Protein AF-A0A832X0U5-F1 (afdb_monomer_lite)

Sequence (126 aa):
MTDQKIIDTRSSFHELLNHVFSQNKELYLEYGKIEYPHLKTYFLESNYPEDYDLSRNIPKEYKLYKSNEEDFYRLANKENKNAGFLDTSRGRIWQFFSLEKSEKSDSFVKKWADNTINLDRCWQSN

pLDDT: mean 81.84, std 12.56, range [37.88, 94.44]

Radius of gyration: 14.13 Å; chains: 1; bounding box: 37×26×37 Å

Secondary structure (DSSP, 8-state):
---PPPP-SHHHHHHHHHHHHTT-HHHHHHS---SS---EEEEEEE---TT--TTTT--TT-EEEE-SSTTEEEEE-SS-TTSEEEE-TTTTEEEEEE-S-HHHHHHHHHHHHHTSTTEEEEE---

Foldseek 3Di:
DQPADADQDVVSVVVVLCCLVVVPPVVCVNNACLVDSDKFKWKKFAPDDPPDDPQPQQPPQWGWAHGPDRQKIAIDGPRGSRQWMWGCPVPRIIMIIGSDDPVVVVVRLVSSQVRDPRIDIDHDDD

Structure (mmCIF, N/CA/C/O backbone):
data_AF-A0A832X0U5-F1
#
_entry.id   AF-A0A832X0U5-F1
#
loop_
_atom_site.group_PDB
_atom_site.id
_atom_site.type_symbol
_atom_site.label_atom_id
_atom_site.label_alt_id
_atom_site.label_comp_id
_atom_site.label_asym_id
_atom_site.label_entity_id
_atom_site.label_seq_id
_atom_site.pdbx_PDB_ins_code
_atom_site.Cartn_x
_atom_site.Cartn_y
_atom_site.Cartn_z
_atom_site.occupancy
_atom_site.B_iso_or_equiv
_atom_site.auth_seq_id
_atom_site.auth_comp_id
_atom_site.auth_asym_id
_atom_site.auth_atom_id
_atom_site.pdbx_PDB_model_num
ATOM 1 N N . MET A 1 1 ? -8.446 5.716 23.632 1.00 45.25 1 MET A N 1
ATOM 2 C CA . MET A 1 1 ? -8.236 5.530 22.181 1.00 45.25 1 MET A CA 1
ATOM 3 C C . MET A 1 1 ? -8.262 4.039 21.943 1.00 45.25 1 MET A C 1
ATOM 5 O O . MET A 1 1 ? -7.455 3.353 22.550 1.00 45.25 1 MET A O 1
ATOM 9 N N . THR A 1 2 ? -9.231 3.532 21.188 1.00 56.22 2 THR A N 1
ATOM 10 C CA . THR A 1 2 ? -9.264 2.114 20.814 1.00 56.22 2 THR A CA 1
ATOM 11 C C . THR A 1 2 ? -8.084 1.861 19.883 1.00 56.22 2 THR A C 1
ATOM 13 O O . THR A 1 2 ? -7.911 2.594 18.907 1.00 56.22 2 THR A O 1
ATOM 16 N N . ASP A 1 3 ? -7.228 0.900 20.215 1.00 72.12 3 ASP A N 1
ATOM 17 C CA . ASP A 1 3 ? -6.118 0.538 19.344 1.00 72.12 3 ASP A CA 1
ATOM 18 C C . ASP A 1 3 ? -6.672 -0.087 18.066 1.00 72.12 3 ASP A C 1
ATOM 20 O O . ASP A 1 3 ? -7.282 -1.151 18.096 1.00 72.12 3 ASP A O 1
ATOM 24 N N . GLN A 1 4 ? -6.481 0.601 16.940 1.00 78.44 4 GLN A N 1
ATOM 25 C CA . GLN A 1 4 ? -6.892 0.104 15.631 1.00 78.44 4 GLN A CA 1
ATOM 26 C C . GLN A 1 4 ? -6.233 -1.253 15.357 1.00 78.44 4 GLN A C 1
ATOM 28 O O . GLN A 1 4 ? -4.999 -1.356 15.412 1.00 78.44 4 GLN A O 1
ATOM 33 N N . LYS A 1 5 ? -7.052 -2.258 15.027 1.00 86.75 5 LYS A N 1
ATOM 34 C CA . LYS A 1 5 ? -6.592 -3.592 14.627 1.00 86.75 5 LYS A CA 1
ATOM 35 C C . LYS A 1 5 ? -5.702 -3.505 13.391 1.00 86.75 5 LYS A C 1
ATOM 37 O O . LYS A 1 5 ? -6.055 -2.860 12.402 1.00 86.75 5 LYS A O 1
ATOM 42 N N . ILE A 1 6 ? -4.543 -4.153 13.451 1.00 89.12 6 ILE A N 1
ATOM 43 C CA . ILE A 1 6 ? -3.630 -4.265 12.313 1.00 89.12 6 ILE A CA 1
ATOM 44 C C . ILE A 1 6 ? -4.097 -5.401 11.411 1.00 89.12 6 ILE A C 1
ATOM 46 O O . ILE A 1 6 ? -4.405 -6.487 11.893 1.00 89.12 6 ILE A O 1
ATOM 50 N N . ILE A 1 7 ? -4.131 -5.138 10.107 1.00 89.75 7 ILE A N 1
ATOM 51 C CA . ILE A 1 7 ? -4.424 -6.142 9.085 1.00 89.75 7 ILE A CA 1
ATOM 52 C C . ILE A 1 7 ? -3.112 -6.561 8.429 1.00 89.75 7 ILE A C 1
ATOM 54 O O . ILE A 1 7 ? -2.410 -5.740 7.844 1.00 89.75 7 ILE A O 1
ATOM 58 N N . ASP A 1 8 ? -2.786 -7.839 8.532 1.00 91.44 8 ASP A N 1
ATOM 59 C CA . ASP A 1 8 ? -1.500 -8.412 8.132 1.00 91.44 8 ASP A CA 1
ATOM 60 C C . ASP A 1 8 ? -1.646 -9.688 7.282 1.00 91.44 8 ASP A C 1
ATOM 62 O O . ASP A 1 8 ? -0.664 -10.388 7.048 1.00 91.44 8 ASP A O 1
ATOM 66 N N . THR A 1 9 ? -2.851 -9.982 6.789 1.00 93.06 9 THR A N 1
ATOM 67 C CA . THR A 1 9 ? -3.132 -11.087 5.857 1.00 93.06 9 THR A CA 1
ATOM 68 C C . THR A 1 9 ? -4.183 -10.663 4.830 1.00 93.06 9 THR A C 1
ATOM 70 O O . THR A 1 9 ? -4.995 -9.766 5.093 1.00 93.06 9 THR A O 1
ATOM 73 N N . ARG A 1 10 ? -4.214 -11.328 3.667 1.00 92.75 10 ARG A N 1
ATOM 74 C CA . ARG A 1 10 ? -5.273 -11.154 2.659 1.00 92.75 10 ARG A CA 1
ATOM 75 C C . ARG A 1 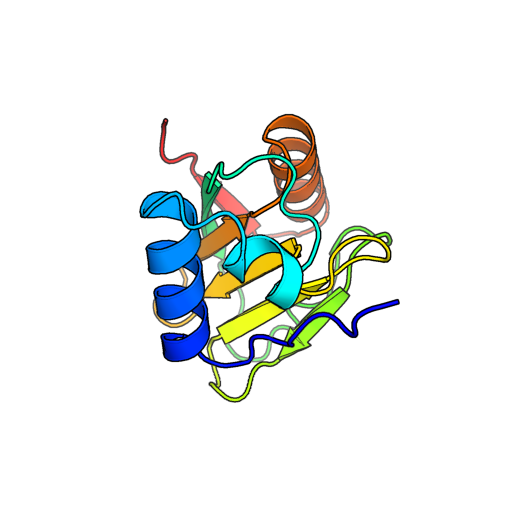10 ? -6.634 -11.578 3.205 1.00 92.75 10 ARG A C 1
ATOM 77 O O . ARG A 1 10 ? -7.636 -10.952 2.876 1.00 92.75 10 ARG A O 1
ATOM 84 N N . SER A 1 11 ? -6.682 -12.599 4.066 1.00 92.75 11 SER A N 1
ATOM 85 C CA . SER A 1 11 ? -7.928 -13.037 4.714 1.00 92.75 11 SER A CA 1
ATOM 86 C C . SER A 1 11 ? -8.523 -11.928 5.582 1.00 92.75 11 SER A C 1
ATOM 88 O O . SER A 1 11 ? -9.667 -11.533 5.371 1.00 92.75 11 SER A O 1
ATOM 90 N N . SER A 1 12 ? -7.722 -11.349 6.481 1.00 90.94 12 SER A N 1
ATOM 91 C CA . SER A 1 12 ? -8.145 -10.233 7.335 1.00 90.94 12 SER A CA 1
ATOM 92 C C . SER A 1 12 ? -8.528 -8.988 6.520 1.00 90.94 12 SER A C 1
ATOM 94 O O . SER A 1 12 ? -9.407 -8.224 6.919 1.00 90.94 12 SER A O 1
ATOM 96 N N . PHE A 1 13 ? -7.889 -8.771 5.364 1.00 90.69 13 PHE A N 1
ATOM 97 C CA . PHE A 1 13 ? -8.279 -7.721 4.421 1.00 90.69 13 PHE A CA 1
ATOM 98 C C . PHE A 1 13 ? -9.641 -8.002 3.767 1.00 90.69 13 PHE A C 1
ATOM 100 O O . PHE A 1 13 ? -10.482 -7.107 3.715 1.00 90.69 13 PHE A O 1
ATOM 107 N N . HIS A 1 14 ? -9.909 -9.230 3.316 1.00 89.19 14 HIS A N 1
ATOM 108 C CA . HIS A 1 14 ? -11.221 -9.597 2.775 1.00 89.19 14 HIS A CA 1
ATOM 109 C C . HIS A 1 14 ? -12.333 -9.494 3.824 1.00 89.19 14 HIS A C 1
ATOM 111 O O . HIS A 1 14 ? -13.423 -9.021 3.507 1.00 89.19 14 HIS A O 1
ATOM 117 N N . GLU A 1 15 ? -12.061 -9.876 5.074 1.00 87.56 15 GLU A N 1
ATOM 118 C CA . GLU A 1 15 ? -12.979 -9.652 6.197 1.00 87.56 15 GLU A CA 1
ATOM 119 C C . GLU A 1 15 ? -13.303 -8.165 6.352 1.00 87.56 15 GLU A C 1
ATOM 121 O O . GLU A 1 15 ? -14.477 -7.794 6.385 1.00 87.56 15 GLU A O 1
ATOM 126 N N . LEU A 1 16 ? -12.282 -7.297 6.344 1.00 85.81 16 LEU A N 1
ATOM 127 C CA . LEU A 1 16 ? -12.492 -5.851 6.356 1.00 85.81 16 LEU A CA 1
ATOM 128 C C . LEU A 1 16 ? -13.388 -5.404 5.195 1.00 85.81 16 LEU A C 1
ATOM 130 O O . LEU A 1 16 ? -14.349 -4.677 5.432 1.00 85.81 16 LEU A O 1
ATOM 134 N N . LEU A 1 17 ? -13.094 -5.813 3.956 1.00 84.19 17 LEU A N 1
ATOM 135 C CA . LEU A 1 17 ? -13.897 -5.418 2.795 1.00 84.19 17 LEU A CA 1
ATOM 136 C C . LEU A 1 17 ? -15.356 -5.855 2.943 1.00 84.19 17 LEU A C 1
ATOM 138 O O . LEU A 1 17 ? -16.262 -5.053 2.717 1.00 84.19 17 LEU A O 1
ATOM 142 N N . ASN A 1 18 ? -15.592 -7.090 3.387 1.00 82.69 18 ASN A N 1
ATOM 143 C CA . ASN A 1 18 ? -16.936 -7.588 3.660 1.00 82.69 18 ASN A CA 1
ATOM 144 C C . ASN A 1 18 ? -17.646 -6.724 4.709 1.00 82.69 18 ASN A C 1
ATOM 146 O O . ASN A 1 18 ? -18.827 -6.417 4.554 1.00 82.69 18 ASN A O 1
ATOM 150 N N . HIS A 1 19 ? -16.950 -6.274 5.752 1.00 78.44 19 HIS A N 1
ATOM 151 C CA . HIS A 1 19 ? -17.523 -5.387 6.768 1.00 78.44 19 HIS A CA 1
ATOM 152 C C . HIS A 1 19 ? -17.818 -3.979 6.237 1.00 78.44 19 HIS A C 1
ATOM 154 O O . HIS A 1 19 ? -18.905 -3.450 6.476 1.00 78.44 19 HIS A O 1
ATOM 160 N N . VAL A 1 20 ? -16.895 -3.410 5.458 1.00 74.31 20 VAL A N 1
ATOM 161 C CA . VAL A 1 20 ? -17.047 -2.100 4.814 1.00 74.31 20 VAL A CA 1
ATOM 162 C C . VAL A 1 20 ? -18.252 -2.088 3.867 1.00 74.31 20 VAL A C 1
ATOM 164 O O . VAL A 1 20 ? -19.079 -1.179 3.913 1.00 74.31 20 VAL A O 1
ATOM 167 N N . PHE A 1 21 ? -18.421 -3.124 3.048 1.00 73.88 21 PHE A N 1
ATOM 168 C CA . PHE A 1 21 ? -19.532 -3.184 2.096 1.00 73.88 21 PHE A CA 1
ATOM 169 C C . PHE A 1 21 ? -20.843 -3.724 2.687 1.00 73.88 21 PHE A C 1
ATOM 171 O O . PHE A 1 21 ? -21.908 -3.432 2.147 1.00 73.88 21 PHE A O 1
ATOM 178 N N . SER A 1 22 ? -20.810 -4.430 3.824 1.00 73.75 22 SER A N 1
ATOM 179 C CA . SER A 1 22 ? -22.024 -4.875 4.538 1.00 73.75 22 SER A CA 1
ATOM 180 C C . SER A 1 22 ? -22.675 -3.792 5.410 1.00 73.75 22 SER A C 1
ATOM 182 O O . SER A 1 22 ? -23.681 -4.059 6.062 1.00 73.75 22 SER A O 1
ATOM 184 N N . GLN A 1 23 ? -22.142 -2.562 5.412 1.00 65.25 23 GLN A N 1
ATOM 185 C CA . GLN A 1 23 ? -22.641 -1.418 6.193 1.00 65.25 23 GLN A CA 1
ATOM 186 C C . GLN A 1 23 ? -22.675 -1.640 7.719 1.00 65.25 23 GLN A C 1
ATOM 188 O O . GLN A 1 23 ? -23.436 -0.973 8.428 1.00 65.25 23 GLN A O 1
ATOM 193 N N . ASN A 1 24 ? -21.834 -2.528 8.262 1.00 67.50 24 ASN A N 1
ATOM 194 C CA . ASN A 1 24 ? -21.780 -2.760 9.704 1.00 67.50 24 ASN A CA 1
ATOM 195 C C . ASN A 1 24 ? -21.002 -1.639 10.418 1.00 67.50 24 ASN A C 1
ATOM 197 O O . ASN A 1 24 ? -19.771 -1.645 10.484 1.00 67.50 24 ASN A O 1
ATOM 201 N N . LYS A 1 25 ? -21.744 -0.662 10.959 1.00 63.50 25 LYS A N 1
ATOM 202 C CA . LYS A 1 25 ? -21.165 0.551 11.552 1.00 63.50 25 LYS A CA 1
ATOM 203 C C . LYS A 1 25 ? -20.341 0.326 12.819 1.00 63.50 25 LYS A C 1
ATOM 205 O O . LYS A 1 25 ? -19.412 1.091 13.065 1.00 63.50 25 LYS A O 1
ATOM 210 N N . GLU A 1 26 ? -20.678 -0.685 13.611 1.00 64.12 26 GLU A N 1
ATOM 211 C CA . GLU A 1 26 ? -19.991 -0.976 14.874 1.00 64.12 26 GLU A CA 1
ATOM 212 C C . GLU A 1 26 ? -18.594 -1.553 14.624 1.00 64.12 26 GLU A C 1
ATOM 214 O O . GLU A 1 26 ? -17.641 -1.186 15.310 1.00 64.12 26 GLU A O 1
ATOM 219 N N . LEU A 1 27 ? -18.442 -2.357 13.568 1.00 62.84 27 LEU A N 1
ATOM 220 C CA . LEU A 1 27 ? -17.157 -2.939 13.176 1.00 62.84 27 LEU A CA 1
ATOM 221 C C . LEU A 1 27 ? -16.192 -1.913 12.563 1.00 62.84 27 LEU A C 1
ATOM 223 O O . LEU A 1 27 ? -14.981 -2.092 12.675 1.00 62.84 27 LEU A O 1
ATOM 227 N N . TYR A 1 28 ? -16.673 -0.788 12.012 1.00 62.34 28 TYR A N 1
ATOM 228 C CA . TYR A 1 28 ? -15.774 0.306 11.605 1.00 62.34 28 TYR A CA 1
ATOM 229 C C . TYR A 1 28 ? -14.916 0.801 12.767 1.00 62.34 28 TYR A C 1
ATOM 231 O O . TYR A 1 28 ? -13.760 1.153 12.573 1.00 62.34 28 TYR A O 1
ATOM 239 N N . LEU A 1 29 ? -15.451 0.809 13.989 1.00 64.81 29 LEU A N 1
ATOM 240 C CA . LEU A 1 29 ? -14.722 1.322 15.145 1.00 64.81 29 LEU A CA 1
ATOM 241 C C . LEU A 1 29 ? -13.531 0.427 15.534 1.00 64.81 29 LEU A C 1
ATOM 243 O O . LEU A 1 29 ? -12.533 0.953 16.023 1.00 64.81 29 LEU A O 1
ATOM 247 N N . GLU A 1 30 ? -13.596 -0.885 15.273 1.00 70.81 30 GLU A N 1
ATOM 248 C CA . GLU A 1 30 ? -12.492 -1.838 15.509 1.00 70.81 30 GLU A CA 1
ATOM 249 C C . GLU A 1 30 ? -11.319 -1.593 14.546 1.00 70.81 30 GLU A C 1
ATOM 251 O O . GLU A 1 30 ? -10.145 -1.606 14.931 1.00 70.81 30 GLU A O 1
ATOM 256 N N . TYR A 1 31 ? -11.645 -1.308 13.285 1.00 68.38 31 TYR A N 1
ATOM 257 C CA . TYR A 1 31 ? -10.672 -1.099 12.216 1.00 68.38 31 TYR A CA 1
ATOM 258 C C . TYR A 1 31 ? -10.280 0.367 12.017 1.00 68.38 31 TYR A C 1
ATOM 260 O O . TYR A 1 31 ? -9.529 0.656 11.088 1.00 68.38 31 TYR A O 1
ATOM 268 N N . GLY A 1 32 ? -10.694 1.272 12.910 1.00 65.38 32 GLY A N 1
ATOM 269 C CA . GLY A 1 32 ? -10.361 2.700 12.885 1.00 65.38 32 GLY A CA 1
ATOM 270 C C . GLY A 1 32 ? -11.323 3.544 12.041 1.00 65.38 32 GLY A C 1
ATOM 271 O O . GLY A 1 32 ? -12.188 3.032 11.343 1.00 65.38 32 GLY A O 1
ATOM 272 N N . LYS A 1 33 ? -11.192 4.876 12.104 1.00 58.66 33 LYS A N 1
ATOM 273 C CA . LYS A 1 33 ? -12.058 5.817 11.370 1.00 58.66 33 LYS A CA 1
ATOM 274 C C . LYS A 1 33 ? -11.897 5.664 9.845 1.00 58.66 33 LYS A C 1
ATOM 276 O O . LYS A 1 33 ? -11.168 6.416 9.205 1.00 58.66 33 LYS A O 1
ATOM 281 N N . ILE A 1 34 ? -12.626 4.730 9.246 1.00 62.72 34 ILE A N 1
ATOM 282 C CA . ILE A 1 34 ? -12.889 4.706 7.807 1.00 62.72 34 ILE A CA 1
ATOM 283 C C . ILE A 1 34 ? -14.062 5.664 7.589 1.00 62.72 34 ILE A C 1
ATOM 285 O O . ILE A 1 34 ? -15.223 5.269 7.598 1.00 62.72 34 ILE A O 1
ATOM 289 N N . GLU A 1 35 ? -13.770 6.966 7.500 1.00 55.28 35 GLU A N 1
ATOM 290 C CA . GLU A 1 35 ? -14.815 7.997 7.360 1.00 55.28 35 GLU A CA 1
ATOM 291 C C . GLU A 1 35 ? -15.593 7.872 6.039 1.00 55.28 35 GLU A C 1
ATOM 293 O O . GLU A 1 35 ? -16.700 8.396 5.929 1.00 55.28 35 GLU A O 1
ATOM 298 N N . TYR A 1 36 ? -15.025 7.174 5.050 1.00 58.81 36 TYR A N 1
ATOM 299 C CA . TYR A 1 36 ? -15.602 6.982 3.725 1.00 58.81 36 TYR A CA 1
ATOM 300 C C . TYR A 1 36 ? -15.334 5.543 3.266 1.00 58.81 36 TYR A C 1
ATOM 302 O O . TYR A 1 36 ? -14.180 5.223 2.985 1.00 58.81 36 TYR A O 1
ATOM 310 N N . PRO A 1 37 ? -16.352 4.669 3.174 1.00 62.38 37 PRO A N 1
ATOM 311 C CA . PRO A 1 37 ? -16.198 3.274 2.756 1.00 62.38 37 PRO A CA 1
ATOM 312 C C . PRO A 1 37 ? -16.007 3.157 1.232 1.00 62.38 37 PRO A C 1
ATOM 314 O O . PRO A 1 37 ? -16.664 2.361 0.566 1.00 62.38 37 PRO A O 1
ATOM 317 N N . HIS A 1 38 ? -15.148 3.992 0.649 1.00 67.62 38 HIS A N 1
ATOM 318 C CA . HIS A 1 38 ? -14.775 3.894 -0.754 1.00 67.62 38 HIS A CA 1
ATOM 319 C C . HIS A 1 38 ? -13.471 3.115 -0.844 1.00 67.62 38 HIS A C 1
ATOM 321 O O . HIS A 1 38 ? -12.430 3.575 -0.383 1.00 67.62 38 HIS A O 1
ATOM 327 N N . LEU A 1 39 ? -13.544 1.930 -1.442 1.00 80.94 39 LEU A N 1
ATOM 328 C CA . LEU A 1 39 ? -12.363 1.212 -1.888 1.00 80.94 39 LEU A CA 1
ATOM 329 C C . LEU A 1 39 ? -12.021 1.713 -3.285 1.00 80.94 39 LEU A C 1
ATOM 331 O O . LEU A 1 39 ? -12.841 1.590 -4.194 1.00 80.94 39 LEU A O 1
ATOM 335 N N . LYS A 1 40 ? -10.815 2.246 -3.464 1.00 87.31 40 LYS A N 1
ATOM 336 C CA . LYS A 1 40 ? -10.294 2.539 -4.799 1.00 87.31 40 LYS A CA 1
ATOM 337 C C . LYS A 1 40 ? -9.141 1.604 -5.113 1.00 87.31 40 LYS A C 1
ATOM 339 O O . LYS A 1 40 ? -8.203 1.501 -4.323 1.00 87.31 40 LYS A O 1
ATOM 344 N N . THR A 1 41 ? -9.213 0.944 -6.261 1.00 90.44 41 THR A N 1
ATOM 345 C CA . THR A 1 41 ? -8.200 -0.019 -6.698 1.00 90.44 41 THR A CA 1
ATOM 346 C C . THR A 1 41 ? -7.410 0.551 -7.866 1.00 90.44 41 THR A C 1
ATOM 348 O O . THR A 1 41 ? -7.977 1.123 -8.795 1.00 90.44 41 THR A O 1
ATOM 351 N N . TYR A 1 42 ? -6.095 0.379 -7.822 1.00 91.00 42 TYR A N 1
ATOM 352 C CA . TYR A 1 42 ? -5.166 0.803 -8.859 1.00 91.00 42 TYR A CA 1
ATOM 353 C C . TYR A 1 42 ? -4.346 -0.390 -9.325 1.00 91.00 42 TYR A C 1
ATOM 355 O O . TYR A 1 42 ? -3.915 -1.203 -8.505 1.00 91.00 42 TYR A O 1
ATOM 363 N N . PHE A 1 43 ? -4.086 -0.451 -10.628 1.00 90.38 43 PHE A N 1
ATOM 364 C CA . PHE A 1 43 ? -3.133 -1.389 -11.200 1.00 90.38 43 PHE A CA 1
ATOM 365 C C . PHE A 1 43 ? -1.844 -0.638 -11.490 1.00 90.38 43 PHE A C 1
ATOM 367 O O . PHE A 1 43 ? -1.846 0.378 -12.187 1.00 90.38 43 PHE A O 1
ATOM 374 N N . LEU A 1 44 ? -0.754 -1.116 -10.909 1.00 88.44 44 LEU A N 1
ATOM 375 C CA . LEU A 1 44 ? 0.568 -0.539 -11.086 1.00 88.44 44 LEU A CA 1
ATOM 376 C C . LEU A 1 44 ? 1.402 -1.542 -11.872 1.00 88.44 44 LEU A C 1
ATOM 378 O O . LEU A 1 44 ? 1.575 -2.678 -11.433 1.00 88.44 44 LEU A O 1
ATOM 382 N N . GLU A 1 45 ? 1.881 -1.139 -13.042 1.00 86.75 45 GLU A N 1
ATOM 383 C CA . GLU A 1 45 ? 2.819 -1.946 -13.809 1.00 86.75 45 GLU A CA 1
ATOM 384 C C . GLU A 1 45 ? 4.237 -1.620 -13.350 1.00 86.75 45 GLU A C 1
ATOM 386 O O . GLU A 1 45 ? 4.683 -0.474 -13.380 1.00 86.75 45 GLU A O 1
ATOM 391 N N . SER A 1 46 ? 4.941 -2.649 -12.908 1.00 82.44 46 SER A N 1
ATOM 392 C CA . SER A 1 46 ? 6.284 -2.576 -12.371 1.00 82.44 46 SER A CA 1
ATOM 393 C C . SER A 1 46 ? 7.207 -3.475 -13.182 1.00 82.44 46 SER A C 1
ATOM 395 O O . SER A 1 46 ? 6.962 -4.671 -13.339 1.00 82.44 46 SER A O 1
ATOM 397 N N . ASN A 1 47 ? 8.305 -2.901 -13.672 1.00 82.62 47 ASN A N 1
ATOM 398 C CA . ASN A 1 47 ? 9.396 -3.654 -14.300 1.00 82.62 47 ASN A CA 1
ATOM 399 C C . ASN A 1 47 ? 10.576 -3.880 -13.340 1.00 82.62 47 ASN A C 1
ATOM 401 O O . ASN A 1 47 ? 11.717 -4.041 -13.776 1.00 82.62 47 ASN A O 1
ATOM 405 N N . TYR A 1 48 ? 10.319 -3.859 -12.032 1.00 76.06 48 TYR A N 1
ATOM 406 C CA . TYR A 1 48 ? 11.351 -4.085 -11.031 1.00 76.06 48 TYR A CA 1
ATOM 407 C C . TYR A 1 48 ? 11.711 -5.570 -10.864 1.00 76.06 48 TYR A C 1
ATOM 409 O O . TYR A 1 48 ? 10.854 -6.436 -11.054 1.00 76.06 48 TYR A O 1
ATOM 417 N N . PRO A 1 49 ? 12.974 -5.875 -10.509 1.00 71.88 49 PRO A N 1
ATOM 418 C CA . PRO A 1 49 ? 13.367 -7.213 -10.086 1.00 71.88 49 PRO A CA 1
ATOM 419 C C . PRO A 1 49 ? 12.714 -7.577 -8.740 1.00 71.88 49 PRO A C 1
ATOM 421 O O . PRO A 1 49 ? 12.273 -6.701 -7.995 1.00 71.88 49 PRO A O 1
ATOM 424 N N . GLU A 1 50 ? 12.660 -8.875 -8.432 1.00 67.88 50 GLU A N 1
ATOM 425 C CA . GLU A 1 50 ? 11.999 -9.433 -7.236 1.00 67.88 50 GLU A CA 1
ATOM 426 C C . GLU A 1 50 ? 12.554 -8.885 -5.906 1.00 67.88 50 GLU A C 1
ATOM 428 O O . GLU A 1 50 ? 11.850 -8.864 -4.901 1.00 67.88 50 GLU A O 1
ATOM 433 N N . ASP A 1 51 ? 13.795 -8.391 -5.893 1.00 70.25 51 ASP A N 1
ATOM 434 C CA . ASP A 1 51 ? 14.483 -7.841 -4.721 1.00 70.25 51 ASP A CA 1
ATOM 435 C C . ASP A 1 51 ? 14.319 -6.319 -4.554 1.00 70.25 51 ASP A C 1
ATOM 437 O O . ASP A 1 51 ? 14.977 -5.700 -3.710 1.00 70.25 51 ASP A O 1
ATOM 441 N N . TYR A 1 52 ? 13.448 -5.686 -5.342 1.00 77.19 52 TYR A N 1
ATOM 442 C CA . TYR A 1 52 ? 13.225 -4.253 -5.238 1.00 77.19 52 TYR A CA 1
ATOM 443 C C . TYR A 1 52 ? 12.583 -3.852 -3.907 1.00 77.19 52 TYR A C 1
ATOM 445 O O . TYR A 1 52 ? 11.539 -4.351 -3.489 1.00 77.19 52 TYR A O 1
ATOM 453 N N . ASP A 1 53 ? 13.190 -2.858 -3.264 1.00 82.38 53 ASP A N 1
ATOM 454 C CA . ASP A 1 53 ? 12.663 -2.247 -2.051 1.00 82.38 53 ASP A CA 1
ATOM 455 C C . ASP A 1 53 ? 11.445 -1.364 -2.368 1.00 82.38 53 ASP A C 1
ATOM 457 O O . ASP A 1 53 ? 11.566 -0.177 -2.681 1.00 82.38 53 ASP A O 1
ATOM 461 N N . LEU A 1 54 ? 10.259 -1.960 -2.234 1.00 78.69 54 LEU A N 1
ATOM 462 C CA . LEU A 1 54 ? 8.949 -1.334 -2.446 1.00 78.69 54 LEU A CA 1
ATOM 463 C C . LEU A 1 54 ? 8.684 -0.113 -1.561 1.00 78.69 54 LEU A C 1
ATOM 465 O O . LEU A 1 54 ? 7.780 0.667 -1.855 1.00 78.69 54 LEU A O 1
ATOM 469 N N . SER A 1 55 ? 9.433 0.059 -0.467 1.00 78.88 55 SER A N 1
ATOM 470 C CA . SER A 1 55 ? 9.277 1.219 0.413 1.00 78.88 55 SER A CA 1
ATOM 471 C C . SER A 1 55 ? 9.915 2.487 -0.160 1.00 78.88 55 SER A C 1
ATOM 473 O O . SER A 1 55 ? 9.627 3.596 0.306 1.00 78.88 55 SER A O 1
ATOM 475 N N . ARG A 1 56 ? 10.759 2.348 -1.191 1.00 80.50 56 ARG A N 1
ATOM 476 C CA . ARG A 1 56 ? 11.395 3.481 -1.859 1.00 80.50 56 ARG A CA 1
ATOM 477 C C . ARG A 1 56 ? 10.354 4.354 -2.539 1.00 80.50 56 ARG A C 1
ATOM 479 O O . ARG A 1 56 ? 9.390 3.879 -3.131 1.00 80.50 56 ARG A O 1
ATOM 486 N N . ASN A 1 57 ? 10.587 5.662 -2.465 1.00 85.81 57 ASN A N 1
ATOM 487 C CA . ASN A 1 57 ? 9.808 6.690 -3.159 1.00 85.81 57 ASN A CA 1
ATOM 488 C C . ASN A 1 57 ? 8.318 6.767 -2.778 1.00 85.81 57 ASN A C 1
ATOM 490 O O . ASN A 1 57 ? 7.573 7.552 -3.371 1.00 85.81 57 ASN A O 1
ATOM 494 N N . ILE A 1 58 ? 7.886 6.029 -1.751 1.00 89.19 58 ILE A N 1
ATOM 495 C CA . ILE A 1 58 ? 6.575 6.225 -1.137 1.00 89.19 58 ILE A CA 1
ATOM 496 C C . ILE A 1 58 ? 6.529 7.630 -0.510 1.00 89.19 58 ILE A C 1
ATOM 498 O O . ILE A 1 58 ? 7.493 8.049 0.144 1.00 89.19 58 ILE A O 1
ATOM 502 N N . PRO A 1 59 ? 5.428 8.386 -0.691 1.00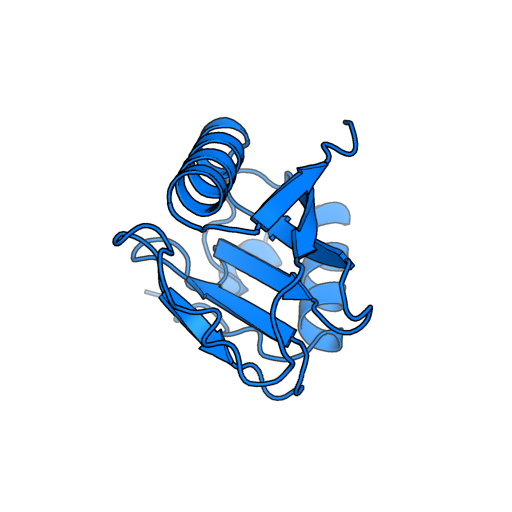 90.50 59 PRO A N 1
ATOM 503 C CA . PRO A 1 59 ? 5.246 9.681 -0.043 1.00 90.50 59 PRO A CA 1
ATOM 504 C C . PRO A 1 59 ? 5.488 9.613 1.473 1.00 90.50 59 PRO A C 1
ATOM 506 O O . PRO A 1 59 ? 5.003 8.708 2.148 1.00 90.50 59 PRO A O 1
ATOM 509 N N . LYS A 1 60 ? 6.236 10.586 2.012 1.00 90.62 60 LYS A N 1
ATOM 510 C CA . LYS A 1 60 ? 6.783 10.585 3.388 1.00 90.62 60 LYS A CA 1
ATOM 511 C C . LYS A 1 60 ? 5.730 10.467 4.491 1.00 90.62 60 LYS A C 1
ATOM 513 O O . LYS A 1 60 ? 6.047 10.092 5.618 1.00 90.62 60 LYS A O 1
ATOM 518 N N . GLU A 1 61 ? 4.500 10.861 4.194 1.00 92.06 61 GLU A N 1
ATOM 519 C CA . GLU A 1 61 ? 3.358 10.765 5.093 1.00 92.06 61 GLU A CA 1
ATOM 520 C C . GLU A 1 61 ? 2.860 9.320 5.289 1.00 92.06 61 GLU A C 1
ATOM 522 O O . GLU A 1 61 ? 2.139 9.061 6.256 1.00 92.06 61 GLU A O 1
ATOM 527 N N . TYR A 1 62 ? 3.289 8.383 4.437 1.00 92.94 62 TYR A N 1
ATOM 528 C CA . TYR A 1 62 ? 2.967 6.964 4.524 1.00 92.94 62 TYR A CA 1
ATOM 529 C C . TYR A 1 62 ?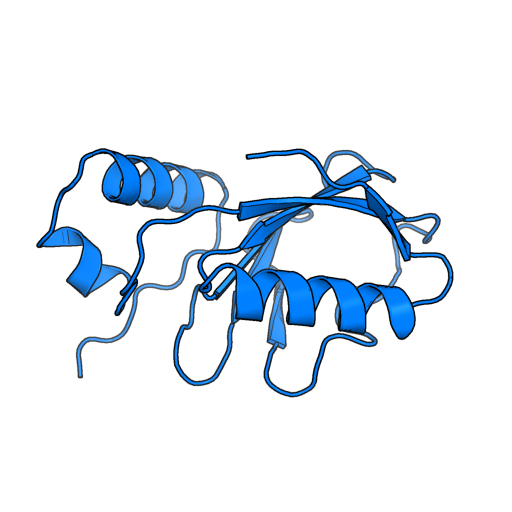 4.197 6.103 4.816 1.00 92.94 62 TYR A C 1
ATOM 531 O O . TYR A 1 62 ? 5.346 6.478 4.586 1.00 92.94 62 TYR A O 1
ATOM 539 N N . LYS A 1 63 ? 3.926 4.901 5.316 1.00 93.81 63 LYS A N 1
ATOM 540 C CA . LYS A 1 63 ? 4.891 3.821 5.482 1.00 93.81 63 LYS A CA 1
ATOM 541 C C . LYS A 1 63 ? 4.288 2.526 4.966 1.00 93.81 63 LYS A C 1
ATOM 543 O O . LYS A 1 63 ? 3.129 2.232 5.259 1.00 93.81 63 LYS A O 1
ATOM 548 N N . LEU A 1 64 ? 5.088 1.764 4.230 1.00 93.25 64 LEU A N 1
ATOM 549 C CA . LEU A 1 64 ? 4.743 0.419 3.797 1.00 93.25 64 LEU A CA 1
ATOM 550 C C . LEU A 1 64 ? 5.318 -0.590 4.787 1.00 93.25 64 LEU A C 1
ATOM 552 O O . LEU A 1 64 ? 6.485 -0.507 5.168 1.00 93.25 64 LEU A O 1
ATOM 556 N N . TYR A 1 65 ? 4.486 -1.527 5.208 1.00 93.00 65 TYR A N 1
ATOM 557 C CA . TYR A 1 65 ? 4.837 -2.608 6.111 1.00 93.00 65 TYR A CA 1
ATOM 558 C C . TYR A 1 65 ? 4.613 -3.925 5.389 1.00 93.00 65 TYR A C 1
ATOM 560 O O . TYR A 1 65 ? 3.539 -4.138 4.824 1.00 93.00 65 TYR A O 1
ATOM 568 N N . LYS A 1 66 ? 5.611 -4.809 5.426 1.00 91.38 66 LYS A N 1
ATOM 569 C CA . LYS A 1 66 ? 5.424 -6.193 4.995 1.00 91.38 66 LYS A CA 1
ATOM 570 C C . LYS A 1 66 ? 4.413 -6.861 5.928 1.00 91.38 66 LYS A C 1
ATOM 572 O O . LYS A 1 66 ? 4.501 -6.699 7.148 1.00 91.38 66 LYS A O 1
ATOM 577 N N . SER A 1 67 ? 3.436 -7.534 5.340 1.00 91.25 67 SER A N 1
ATOM 578 C CA . SER A 1 67 ? 2.443 -8.327 6.059 1.00 91.25 67 SER A CA 1
ATOM 579 C C . SER A 1 67 ? 3.010 -9.723 6.371 1.00 91.25 67 SER A C 1
ATOM 581 O O . SER A 1 67 ? 4.174 -10.005 6.085 1.00 91.25 67 SER A O 1
ATOM 583 N N . ASN A 1 68 ? 2.206 -10.620 6.946 1.00 92.81 68 ASN A N 1
ATOM 584 C CA . ASN A 1 68 ? 2.626 -12.007 7.194 1.00 92.81 68 ASN A CA 1
ATOM 585 C C . ASN A 1 68 ? 2.666 -12.859 5.913 1.00 92.81 68 ASN A C 1
ATOM 587 O O . ASN A 1 68 ? 3.103 -14.006 5.945 1.00 92.81 68 ASN A O 1
ATOM 591 N N . GLU A 1 69 ? 2.210 -12.307 4.790 1.00 92.38 69 GLU A N 1
ATOM 592 C CA . GLU A 1 69 ? 2.255 -12.931 3.472 1.00 92.38 69 GLU A CA 1
ATOM 593 C C . GLU A 1 69 ? 3.307 -12.228 2.613 1.00 92.38 69 GLU A C 1
ATOM 595 O O . GLU A 1 69 ? 3.409 -11.001 2.629 1.00 92.38 69 GLU A O 1
ATOM 600 N N . GLU A 1 70 ? 4.093 -13.007 1.869 1.00 87.75 70 GLU A N 1
ATOM 601 C CA . GLU A 1 70 ? 5.285 -12.520 1.165 1.00 87.75 70 GLU A CA 1
ATOM 602 C C . GLU A 1 70 ? 4.987 -11.380 0.186 1.00 87.75 70 GLU A C 1
ATOM 604 O O . GLU A 1 70 ? 5.670 -10.358 0.224 1.00 87.75 70 GLU A O 1
ATOM 609 N N . ASP A 1 71 ? 3.914 -11.538 -0.589 1.00 91.69 71 ASP A N 1
ATOM 610 C CA . ASP A 1 71 ? 3.498 -10.625 -1.656 1.00 91.69 71 ASP A CA 1
ATOM 611 C C . ASP A 1 71 ? 2.397 -9.644 -1.231 1.00 91.69 71 ASP A C 1
ATOM 613 O O . ASP A 1 71 ? 1.629 -9.157 -2.066 1.00 91.69 71 ASP A O 1
ATOM 617 N N . PHE A 1 72 ? 2.220 -9.433 0.073 1.00 94.19 72 PHE A N 1
ATOM 618 C CA . PHE A 1 72 ? 1.171 -8.566 0.593 1.00 94.19 72 PHE A CA 1
ATOM 619 C C . PHE A 1 72 ? 1.753 -7.536 1.550 1.00 94.19 72 PHE A C 1
ATOM 621 O O . PHE A 1 72 ? 2.520 -7.848 2.461 1.00 94.19 72 PHE A O 1
ATOM 628 N N . TYR A 1 73 ? 1.357 -6.285 1.366 1.00 94.19 73 TYR A N 1
ATOM 629 C CA . TYR A 1 73 ? 1.882 -5.174 2.142 1.00 94.19 73 TYR A CA 1
ATOM 630 C C . TYR A 1 73 ? 0.755 -4.266 2.596 1.00 94.19 73 TYR A C 1
ATOM 632 O O . TYR A 1 73 ? -0.225 -4.053 1.885 1.00 94.19 73 TYR A O 1
ATOM 640 N N . ARG A 1 74 ? 0.928 -3.681 3.776 1.00 94.44 74 ARG A N 1
ATOM 641 C CA . ARG A 1 74 ? 0.019 -2.694 4.351 1.00 94.44 74 ARG A CA 1
ATOM 642 C C . ARG A 1 74 ? 0.651 -1.313 4.288 1.00 94.44 74 ARG A C 1
ATOM 644 O O . ARG A 1 74 ? 1.763 -1.101 4.767 1.00 94.44 74 ARG A O 1
ATOM 651 N N . LEU A 1 75 ? -0.094 -0.354 3.767 1.00 93.81 75 LEU A N 1
ATOM 652 C CA . LEU A 1 75 ? 0.222 1.062 3.826 1.00 93.81 75 LEU A CA 1
ATOM 653 C C . LEU A 1 75 ? -0.435 1.681 5.067 1.00 93.81 75 LEU A C 1
ATOM 655 O O . LEU A 1 75 ? -1.614 1.452 5.336 1.00 93.81 75 LEU A O 1
ATOM 659 N N . ALA A 1 76 ? 0.310 2.496 5.807 1.00 92.44 76 ALA A N 1
ATOM 660 C CA . ALA A 1 76 ? -0.193 3.210 6.977 1.00 92.44 76 ALA A CA 1
ATOM 661 C C . ALA A 1 76 ? 0.291 4.657 7.012 1.00 92.44 76 ALA A C 1
ATOM 663 O O . ALA A 1 76 ? 1.392 4.958 6.555 1.00 92.44 76 ALA A O 1
ATOM 664 N N . ASN A 1 77 ? -0.497 5.533 7.626 1.00 91.19 77 ASN A N 1
ATOM 665 C CA . ASN A 1 77 ? -0.105 6.897 7.971 1.00 91.19 77 ASN A CA 1
ATOM 666 C C . ASN A 1 77 ? -0.424 7.176 9.454 1.00 91.19 77 ASN A C 1
ATOM 668 O O . ASN A 1 77 ? -0.754 6.268 10.218 1.00 91.19 77 ASN A O 1
ATOM 672 N N . LYS A 1 78 ? -0.283 8.433 9.889 1.00 87.94 78 LYS A N 1
ATOM 673 C CA . LYS A 1 78 ? -0.550 8.829 11.284 1.00 87.94 78 LYS A CA 1
ATOM 674 C C . LYS A 1 78 ? -2.020 8.681 11.698 1.00 87.94 78 LYS A C 1
ATOM 676 O O . LYS A 1 78 ? -2.288 8.533 12.885 1.00 87.94 78 LYS A O 1
ATOM 681 N N . GLU A 1 79 ? -2.943 8.778 10.746 1.00 84.62 79 GLU A N 1
ATOM 682 C CA . GLU A 1 79 ? -4.393 8.807 10.973 1.00 84.62 79 GLU A CA 1
ATOM 683 C C . GLU A 1 79 ? -5.011 7.409 10.858 1.00 84.62 79 GLU A C 1
ATOM 685 O O . GLU A 1 79 ? -5.951 7.084 11.579 1.00 84.62 79 GLU A O 1
ATOM 690 N N . ASN A 1 80 ? -4.466 6.580 9.967 1.00 85.12 80 ASN A N 1
ATOM 691 C CA . ASN A 1 80 ? -4.999 5.282 9.604 1.00 85.12 80 ASN A CA 1
ATOM 692 C C . ASN A 1 80 ? -3.867 4.249 9.501 1.00 85.12 80 ASN A C 1
ATOM 694 O O . ASN A 1 80 ? -3.032 4.288 8.589 1.00 85.12 80 ASN A O 1
ATOM 698 N N . LYS A 1 81 ? -3.859 3.283 10.429 1.00 89.56 81 LYS A N 1
ATOM 699 C CA . LYS A 1 81 ? -2.940 2.142 10.390 1.00 89.56 81 LYS A CA 1
ATOM 700 C C . LYS A 1 81 ? -3.234 1.227 9.190 1.00 89.56 81 LYS A C 1
ATOM 702 O O . LYS A 1 81 ? -2.336 0.519 8.771 1.00 89.56 81 LYS A O 1
ATOM 707 N N . ASN A 1 82 ? -4.421 1.261 8.595 1.00 89.50 82 ASN A N 1
ATOM 708 C CA . ASN A 1 82 ? -4.810 0.463 7.428 1.00 89.50 82 ASN A CA 1
ATOM 709 C C . ASN A 1 82 ? -5.177 1.387 6.247 1.00 89.50 82 ASN A C 1
ATOM 711 O O . ASN A 1 82 ? -6.276 1.312 5.713 1.00 89.50 82 ASN A O 1
ATOM 715 N N . ALA A 1 83 ? -4.296 2.319 5.873 1.00 90.12 83 ALA A N 1
ATOM 716 C CA . ALA A 1 83 ? -4.564 3.310 4.820 1.00 90.12 83 ALA A CA 1
ATOM 717 C C . ALA A 1 83 ? -4.685 2.694 3.413 1.00 90.12 83 ALA A C 1
ATOM 719 O O . ALA A 1 83 ? -5.375 3.223 2.538 1.00 90.12 83 ALA A O 1
ATOM 720 N N . GLY A 1 84 ? -4.026 1.562 3.185 1.00 91.62 84 GLY A N 1
ATOM 721 C CA . GLY A 1 84 ? -4.149 0.805 1.949 1.00 91.62 84 GLY A CA 1
ATOM 722 C C . GLY A 1 84 ? -3.390 -0.510 1.993 1.00 91.62 84 GLY A C 1
ATOM 723 O O . GLY A 1 84 ? -2.704 -0.810 2.971 1.00 91.62 84 GLY A O 1
ATOM 724 N N . PHE A 1 85 ? -3.507 -1.282 0.922 1.00 93.88 85 PHE A N 1
ATOM 725 C CA . PHE A 1 85 ? -2.902 -2.598 0.782 1.00 93.88 85 PHE A CA 1
ATOM 726 C C . PHE A 1 85 ? -2.324 -2.762 -0.617 1.00 93.88 85 PHE A C 1
ATOM 728 O O . PHE A 1 85 ? -2.941 -2.342 -1.590 1.00 93.88 85 PHE A O 1
ATOM 735 N N . LEU A 1 86 ? -1.143 -3.357 -0.719 1.00 93.81 86 LEU A N 1
ATOM 736 C CA . LEU A 1 86 ? -0.479 -3.659 -1.982 1.00 93.81 86 LEU A CA 1
ATOM 737 C C . LEU A 1 86 ? -0.346 -5.174 -2.109 1.00 93.81 86 LEU A C 1
ATOM 739 O O . LEU A 1 86 ? 0.213 -5.819 -1.225 1.00 93.81 86 LEU A O 1
ATOM 743 N N . ASP A 1 87 ? -0.848 -5.715 -3.210 1.00 92.81 87 ASP A N 1
ATOM 744 C CA . ASP A 1 87 ? -0.709 -7.114 -3.591 1.00 92.81 87 ASP A CA 1
ATOM 745 C C . ASP A 1 87 ? 0.200 -7.217 -4.821 1.00 92.81 87 ASP A C 1
ATOM 747 O O . ASP A 1 87 ? -0.139 -6.715 -5.898 1.00 92.81 87 ASP A O 1
ATOM 751 N N . THR A 1 88 ? 1.352 -7.863 -4.651 1.00 91.00 88 THR A N 1
ATOM 752 C CA . THR A 1 88 ? 2.373 -8.056 -5.690 1.00 91.00 88 THR A CA 1
ATOM 753 C C . THR A 1 88 ? 2.405 -9.483 -6.246 1.00 91.00 88 THR A C 1
ATOM 755 O O . THR A 1 88 ? 3.256 -9.793 -7.074 1.00 91.00 88 THR A O 1
ATOM 758 N N . SER A 1 89 ? 1.457 -10.350 -5.867 1.00 90.81 89 SER A N 1
ATOM 759 C CA . SER A 1 89 ? 1.462 -11.790 -6.214 1.00 90.81 89 SER A CA 1
ATOM 760 C C . SER A 1 89 ? 1.353 -12.087 -7.712 1.00 90.81 89 SER A C 1
ATOM 762 O O . SER A 1 89 ? 1.548 -13.217 -8.151 1.00 90.81 89 SER A O 1
ATOM 764 N N . ARG A 1 90 ? 1.024 -11.076 -8.524 1.00 87.00 90 ARG A N 1
ATOM 765 C CA . ARG A 1 90 ? 0.884 -11.183 -9.983 1.00 87.00 90 ARG A CA 1
ATOM 766 C C . ARG A 1 90 ? 2.126 -10.691 -10.733 1.00 87.00 90 ARG A C 1
ATOM 768 O O . ARG A 1 90 ? 2.036 -10.292 -11.896 1.00 87.00 90 ARG A O 1
ATOM 775 N N . GLY A 1 91 ? 3.285 -10.710 -10.077 1.00 85.62 91 GLY A N 1
ATOM 776 C CA . GLY A 1 91 ? 4.566 -10.345 -10.672 1.00 85.62 91 GLY A CA 1
ATOM 777 C C . GLY A 1 91 ? 4.612 -8.866 -11.042 1.00 85.62 91 GLY A C 1
ATOM 778 O O . GLY A 1 91 ? 4.639 -8.006 -10.168 1.00 85.62 91 GLY A O 1
ATOM 779 N N . ARG A 1 92 ? 4.615 -8.560 -12.345 1.00 86.31 92 ARG A N 1
ATOM 780 C CA . ARG A 1 92 ? 4.747 -7.180 -12.850 1.00 86.31 92 ARG A CA 1
ATOM 781 C C . ARG A 1 92 ? 3.519 -6.310 -12.622 1.00 86.31 92 ARG A C 1
ATOM 783 O O . ARG A 1 92 ? 3.632 -5.094 -12.675 1.00 86.31 92 ARG A O 1
ATOM 790 N N . ILE A 1 93 ? 2.350 -6.905 -12.402 1.00 88.25 93 ILE A N 1
ATOM 791 C CA . ILE A 1 93 ? 1.114 -6.152 -12.190 1.00 88.25 93 ILE A CA 1
ATOM 792 C C . ILE A 1 93 ? 0.778 -6.168 -10.706 1.00 88.25 93 ILE A C 1
ATOM 794 O O . ILE A 1 93 ? 0.333 -7.181 -10.172 1.00 88.25 93 ILE A O 1
ATOM 798 N N . TRP A 1 94 ? 0.968 -5.039 -10.039 1.00 90.38 94 TRP A N 1
ATOM 799 C CA . TRP A 1 94 ? 0.605 -4.878 -8.638 1.00 90.38 94 TRP A CA 1
ATOM 800 C C . TRP A 1 94 ? -0.794 -4.296 -8.513 1.00 90.38 94 TRP A C 1
ATOM 802 O O . TRP A 1 94 ? -1.205 -3.439 -9.297 1.00 90.38 94 TRP A O 1
ATOM 812 N N . GLN A 1 95 ? -1.523 -4.745 -7.500 1.00 91.94 95 GLN A N 1
ATOM 813 C CA . GLN A 1 95 ? -2.835 -4.213 -7.156 1.00 91.94 95 GLN A CA 1
ATOM 814 C C . GLN A 1 95 ? -2.718 -3.410 -5.871 1.00 91.94 95 GLN A C 1
ATOM 816 O O . GLN A 1 95 ? -2.389 -3.956 -4.820 1.00 91.94 95 GLN A O 1
ATOM 821 N N . PHE A 1 96 ? -2.989 -2.112 -5.955 1.00 93.00 96 PHE A N 1
ATOM 822 C CA . PHE A 1 96 ? -3.039 -1.239 -4.793 1.00 93.00 96 PHE A CA 1
ATOM 823 C C . PHE A 1 96 ? -4.488 -0.905 -4.445 1.00 93.00 96 PHE A C 1
ATOM 825 O O . PHE A 1 96 ? -5.206 -0.294 -5.233 1.00 93.00 96 PHE A O 1
ATOM 832 N N . PHE A 1 97 ? -4.898 -1.286 -3.244 1.00 92.00 97 PHE A N 1
ATOM 833 C CA . PHE A 1 97 ? -6.205 -1.031 -2.662 1.00 92.00 97 PHE A CA 1
ATOM 834 C C . PHE A 1 97 ? -6.093 0.127 -1.673 1.00 92.00 97 PHE A C 1
ATOM 836 O O . PHE A 1 97 ? -5.443 0.003 -0.638 1.00 92.00 97 PHE A O 1
ATOM 843 N N . SER A 1 98 ? -6.723 1.259 -1.966 1.00 90.31 98 SER A N 1
ATOM 844 C CA . SER A 1 98 ? -6.732 2.424 -1.083 1.00 90.31 98 SER A CA 1
ATOM 845 C C . SER A 1 98 ? -8.037 2.506 -0.299 1.00 90.31 98 SER A C 1
ATOM 847 O O . SER A 1 98 ? -9.116 2.400 -0.881 1.00 90.31 98 SER A O 1
ATOM 849 N N . LEU A 1 99 ? -7.913 2.738 1.010 1.00 87.31 99 LEU A N 1
ATOM 850 C CA . LEU A 1 99 ? -9.022 3.041 1.926 1.00 87.31 99 LEU A CA 1
ATOM 851 C C . LEU A 1 99 ? -9.070 4.531 2.303 1.00 87.31 99 LEU A C 1
ATOM 853 O O . LEU A 1 99 ? -9.773 4.933 3.229 1.00 87.31 99 LEU A O 1
ATOM 857 N N . GLU A 1 100 ? -8.280 5.353 1.616 1.00 86.00 100 GLU A N 1
ATOM 858 C CA . GLU A 1 100 ? -8.297 6.805 1.752 1.00 86.00 100 GLU A CA 1
ATOM 859 C C . GLU A 1 100 ? -9.409 7.422 0.888 1.00 86.00 100 GLU A C 1
ATOM 861 O O . GLU A 1 100 ? -9.991 6.787 0.009 1.00 86.00 100 GLU A O 1
ATOM 866 N N . LYS A 1 101 ? -9.695 8.710 1.110 1.00 85.00 101 LYS A N 1
ATOM 867 C CA . LYS A 1 101 ? -10.590 9.467 0.220 1.00 85.00 101 LYS A CA 1
ATOM 868 C C . LYS A 1 101 ? -10.009 9.506 -1.196 1.00 85.00 101 LYS A C 1
ATOM 870 O O . LYS A 1 101 ? -8.804 9.703 -1.335 1.00 85.00 101 LYS A O 1
ATOM 875 N N . SER A 1 102 ? -10.863 9.464 -2.226 1.00 84.44 102 SER A N 1
ATOM 876 C CA . SER A 1 102 ? -10.429 9.395 -3.637 1.00 84.44 102 SER A CA 1
ATOM 877 C C . SER A 1 102 ? -9.335 10.404 -3.998 1.00 84.44 102 SER A C 1
ATOM 879 O O . SER A 1 102 ? -8.340 10.025 -4.604 1.00 84.44 102 SER A O 1
ATOM 881 N N . GLU A 1 103 ? -9.467 11.671 -3.596 1.00 87.88 103 GLU A N 1
ATOM 882 C CA . GLU A 1 103 ? -8.461 12.706 -3.886 1.00 87.88 103 GLU A CA 1
ATOM 883 C C . GLU A 1 103 ? -7.096 12.405 -3.244 1.00 87.88 103 GLU A C 1
ATOM 885 O O . GLU A 1 103 ? -6.049 12.601 -3.868 1.00 87.88 103 GLU A O 1
ATOM 890 N N . LYS A 1 104 ? -7.095 11.895 -2.002 1.00 88.38 104 LYS A N 1
ATOM 891 C CA . LYS A 1 104 ? -5.874 11.465 -1.307 1.00 88.38 104 LYS A CA 1
ATOM 892 C C . LYS A 1 104 ? -5.269 10.244 -2.002 1.00 88.38 104 LYS A C 1
ATOM 894 O O . LYS A 1 104 ? -4.059 10.234 -2.222 1.00 88.38 104 LYS A O 1
ATOM 899 N N . SER A 1 105 ? -6.088 9.261 -2.378 1.00 89.19 105 SER A N 1
ATOM 900 C CA . SER A 1 105 ? -5.657 8.058 -3.099 1.00 89.19 105 SER A CA 1
ATOM 901 C C . SER A 1 105 ? -5.012 8.406 -4.445 1.00 89.19 105 SER A C 1
ATOM 903 O O . SER A 1 105 ? -3.908 7.952 -4.743 1.00 89.19 105 SER A O 1
ATOM 905 N N . ASP A 1 106 ? -5.642 9.291 -5.223 1.00 89.50 106 ASP A N 1
ATOM 906 C CA . ASP A 1 106 ? -5.144 9.718 -6.534 1.00 89.50 106 ASP A CA 1
ATOM 907 C C . ASP A 1 106 ? -3.836 10.494 -6.427 1.00 89.50 106 ASP 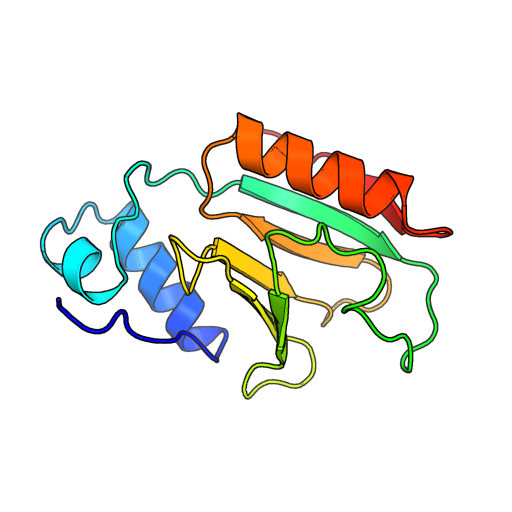A C 1
ATOM 909 O O . ASP A 1 106 ? -2.898 10.255 -7.193 1.00 89.50 106 ASP A O 1
ATOM 913 N N . SER A 1 107 ? -3.758 11.398 -5.450 1.00 91.19 107 SER A N 1
ATOM 914 C CA . SER A 1 107 ? -2.545 12.155 -5.150 1.00 91.19 107 SER A CA 1
ATOM 915 C C . SER A 1 107 ? -1.404 11.238 -4.707 1.00 91.19 107 SER A C 1
ATOM 917 O O . SER A 1 107 ? -0.280 11.389 -5.186 1.00 91.19 107 SER A O 1
ATOM 919 N N . PHE A 1 108 ? -1.689 10.254 -3.847 1.00 91.25 108 PHE A N 1
ATOM 920 C CA . PHE A 1 108 ? -0.713 9.262 -3.397 1.00 91.25 108 PHE A CA 1
ATOM 921 C C . PHE A 1 108 ? -0.141 8.467 -4.572 1.00 91.25 108 PHE A C 1
ATOM 923 O O . PHE A 1 108 ? 1.071 8.484 -4.779 1.00 91.25 108 PHE A O 1
ATOM 930 N N . VAL A 1 109 ? -1.000 7.830 -5.375 1.00 90.81 109 VAL A N 1
ATOM 931 C CA . VAL A 1 109 ? -0.560 6.993 -6.502 1.00 90.81 109 VAL A CA 1
ATOM 932 C C . VAL A 1 109 ? 0.173 7.824 -7.548 1.00 90.81 109 VAL A C 1
ATOM 934 O O . VAL A 1 109 ? 1.185 7.376 -8.079 1.00 90.81 109 VAL A O 1
ATOM 937 N N . LYS A 1 110 ? -0.284 9.057 -7.821 1.00 90.06 110 LYS A N 1
ATOM 938 C CA . LYS A 1 110 ? 0.423 9.971 -8.727 1.00 90.06 110 LYS A CA 1
ATOM 939 C C . LYS A 1 110 ? 1.842 10.248 -8.239 1.00 90.06 110 LYS A C 1
ATOM 941 O O . LYS A 1 110 ? 2.782 10.054 -8.994 1.00 90.06 110 LYS A O 1
ATOM 946 N N . LYS A 1 111 ? 1.996 10.684 -6.986 1.00 90.75 111 LYS A N 1
ATOM 947 C CA . LYS A 1 111 ? 3.314 10.989 -6.417 1.00 90.75 111 LYS A CA 1
ATOM 948 C C . LYS A 1 111 ? 4.208 9.756 -6.375 1.00 90.75 111 LYS A C 1
ATOM 950 O O . LYS A 1 111 ? 5.401 9.880 -6.615 1.00 90.75 111 LYS A O 1
ATOM 955 N N . TRP A 1 112 ? 3.652 8.593 -6.040 1.00 89.75 112 TRP A N 1
ATOM 956 C CA . TRP A 1 112 ? 4.434 7.366 -5.989 1.00 89.75 112 TRP A CA 1
ATOM 957 C C . TRP A 1 112 ? 4.951 6.990 -7.381 1.00 89.75 112 TRP A C 1
ATOM 959 O O . TRP A 1 112 ? 6.152 6.791 -7.523 1.00 89.75 112 TRP A O 1
ATOM 969 N N . ALA A 1 113 ? 4.097 7.009 -8.409 1.00 87.06 113 ALA A N 1
ATOM 970 C CA . ALA A 1 113 ? 4.501 6.757 -9.793 1.00 87.06 113 ALA A CA 1
ATOM 971 C C . ALA A 1 113 ? 5.502 7.805 -10.315 1.00 87.06 113 ALA A C 1
ATOM 973 O O . ALA A 1 113 ? 6.567 7.443 -10.800 1.00 87.06 113 ALA A O 1
ATOM 974 N N . ASP A 1 114 ? 5.229 9.103 -10.135 1.00 87.38 114 ASP A N 1
ATOM 975 C CA . ASP A 1 114 ? 6.112 10.182 -10.609 1.00 87.38 114 ASP A CA 1
ATOM 976 C C . ASP A 1 114 ? 7.525 10.106 -9.997 1.00 87.38 114 ASP A C 1
ATOM 978 O O . ASP A 1 114 ? 8.507 10.482 -10.636 1.00 87.38 114 ASP A O 1
ATOM 982 N N . ASN A 1 115 ? 7.635 9.632 -8.751 1.00 85.69 115 ASN A N 1
ATOM 983 C CA . ASN A 1 115 ? 8.909 9.510 -8.039 1.00 85.69 115 ASN A CA 1
ATOM 984 C C . ASN A 1 115 ? 9.573 8.138 -8.221 1.00 85.69 115 ASN A C 1
ATOM 986 O O . ASN A 1 115 ? 10.672 7.924 -7.708 1.00 85.69 115 ASN A O 1
ATOM 990 N N . THR A 1 116 ? 8.925 7.206 -8.921 1.00 81.81 116 THR A N 1
ATOM 991 C CA . THR A 1 116 ? 9.395 5.829 -9.070 1.00 81.81 116 THR A CA 1
ATOM 992 C C . THR A 1 116 ? 9.609 5.516 -10.542 1.00 81.81 116 THR A C 1
ATOM 994 O O . THR A 1 116 ? 8.678 5.232 -11.286 1.00 81.81 116 THR A O 1
ATOM 997 N N . ILE A 1 117 ? 10.874 5.520 -10.964 1.00 76.81 117 ILE A N 1
ATOM 998 C CA . ILE A 1 117 ? 11.275 5.075 -12.308 1.00 76.81 117 ILE A CA 1
ATOM 999 C C . ILE A 1 117 ? 10.713 3.659 -12.548 1.00 76.81 117 ILE A C 1
ATOM 1001 O O . ILE A 1 117 ? 10.713 2.859 -11.625 1.00 76.81 117 ILE A O 1
ATOM 1005 N N . ASN A 1 118 ? 10.236 3.317 -13.747 1.00 79.06 118 ASN A N 1
ATOM 1006 C CA . ASN A 1 118 ? 9.694 1.979 -14.075 1.00 79.06 118 ASN A CA 1
ATOM 1007 C C . ASN A 1 118 ? 8.441 1.528 -13.295 1.00 79.06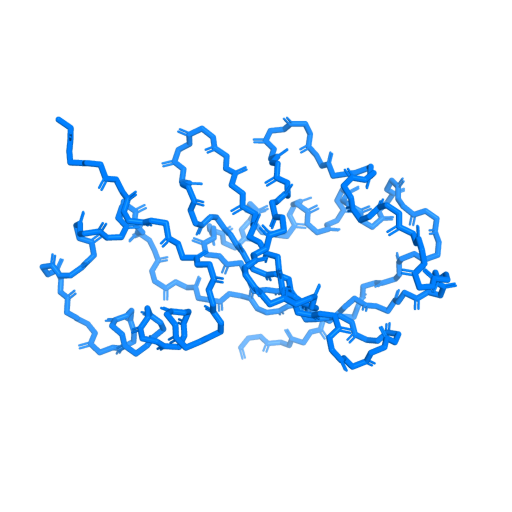 118 ASN A C 1
ATOM 1009 O O . ASN A 1 118 ? 8.129 0.335 -13.314 1.00 79.06 118 ASN A O 1
ATOM 1013 N N . LEU A 1 119 ? 7.733 2.449 -12.637 1.00 79.31 119 LEU A N 1
ATOM 1014 C CA . LEU A 1 119 ? 6.391 2.217 -12.113 1.00 79.31 119 LEU A CA 1
ATOM 1015 C C . LEU A 1 119 ? 5.396 3.021 -12.952 1.00 79.31 119 LEU A C 1
ATOM 1017 O O . LEU A 1 119 ? 5.301 4.240 -12.804 1.00 79.31 119 LEU A O 1
ATOM 1021 N N . ASP A 1 120 ? 4.669 2.345 -13.834 1.00 77.12 120 ASP A N 1
ATOM 1022 C CA . ASP A 1 120 ? 3.554 2.954 -14.555 1.00 77.12 120 ASP A CA 1
ATOM 1023 C C . ASP A 1 120 ? 2.237 2.664 -13.825 1.00 77.12 120 ASP A C 1
ATOM 1025 O O . ASP A 1 120 ? 2.103 1.696 -13.073 1.00 77.12 120 ASP A O 1
ATOM 1029 N N . ARG A 1 121 ? 1.247 3.531 -14.014 1.00 70.56 121 ARG A N 1
ATOM 1030 C CA . ARG A 1 121 ? -0.072 3.399 -13.399 1.00 70.56 121 ARG A CA 1
ATOM 1031 C C . ARG A 1 121 ? -1.126 3.254 -14.483 1.00 70.56 121 ARG A C 1
ATOM 1033 O O . ARG A 1 121 ? -1.359 4.162 -15.277 1.00 70.56 121 ARG A O 1
ATOM 1040 N N . CYS A 1 122 ? -1.850 2.148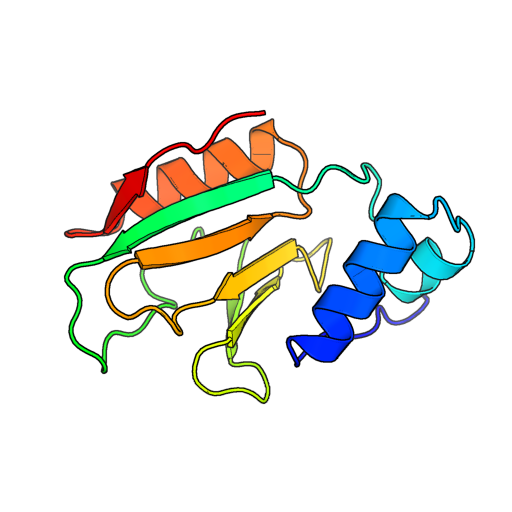 -14.449 1.00 65.75 122 CYS A N 1
ATOM 1041 C CA . CYS A 1 122 ? -3.067 1.992 -15.225 1.00 65.75 122 CYS A CA 1
ATOM 1042 C C . CYS A 1 122 ? -4.266 2.259 -14.310 1.00 65.75 122 CYS A C 1
ATOM 1044 O O . CYS A 1 122 ? -4.420 1.665 -13.240 1.00 65.75 122 CYS A O 1
ATOM 1046 N N . TRP A 1 123 ? -5.126 3.191 -14.717 1.00 58.00 123 TRP A N 1
ATOM 1047 C CA . TRP A 1 123 ? -6.410 3.389 -14.053 1.00 58.00 123 TRP A CA 1
ATOM 1048 C C . TRP A 1 123 ? -7.334 2.226 -14.410 1.00 58.00 123 TRP A C 1
ATOM 1050 O O . TRP A 1 123 ? -7.598 2.004 -15.590 1.00 58.00 123 TRP A O 1
ATOM 1060 N N . GLN A 1 124 ? -7.871 1.532 -13.405 1.00 44.69 124 GLN A N 1
ATOM 1061 C CA . GLN A 1 124 ? -9.123 0.802 -13.579 1.00 44.69 124 GLN A CA 1
ATOM 1062 C C . GLN A 1 124 ? -10.235 1.577 -12.866 1.00 44.69 124 GLN A C 1
ATOM 1064 O O . GLN A 1 124 ? -10.053 2.088 -11.761 1.00 44.69 124 GLN A O 1
ATOM 1069 N N . SER A 1 125 ? -11.324 1.785 -13.601 1.00 41.53 125 SER A N 1
ATOM 1070 C CA . SER A 1 125 ? -12.388 2.750 -13.337 1.00 41.53 125 SER A CA 1
ATOM 1071 C C . SER A 1 125 ? -13.323 2.363 -12.191 1.00 41.53 125 SER A C 1
ATOM 1073 O O . SER A 1 125 ? -13.526 1.174 -11.964 1.00 41.53 125 SER A O 1
ATOM 1075 N N . ASN A 1 126 ? -13.912 3.417 -11.602 1.00 37.88 126 ASN A N 1
ATOM 1076 C CA . ASN A 1 126 ? -15.234 3.558 -10.961 1.00 37.88 126 ASN A CA 1
ATOM 1077 C C . ASN A 1 126 ? -15.999 2.295 -10.557 1.00 37.88 126 ASN A C 1
ATOM 1079 O O . ASN A 1 126 ? -16.405 1.542 -11.469 1.00 37.88 126 ASN A O 1
#